Protein AF-A0A1T4NXC0-F1 (afdb_monomer_lite)

pLDDT: mean 84.01, std 16.05, range [47.59, 97.88]

Sequence (67 aa):
MIDRIKEHEVKKGETLWDIARKHDIDIDTLIGANDINNMNRIRPGDLLKILPVKGMLYKILYLFSNL

Structure (mmCIF, N/CA/C/O backbone):
data_AF-A0A1T4NXC0-F1
#
_entry.id   AF-A0A1T4NXC0-F1
#
loop_
_atom_site.group_PDB
_atom_site.id
_atom_site.type_symbol
_atom_site.label_atom_id
_atom_site.label_alt_id
_atom_site.label_comp_id
_atom_site.label_asym_id
_atom_site.label_entity_id
_atom_site.label_seq_id
_atom_site.pdbx_PDB_ins_code
_atom_site.Cartn_x
_atom_site.Cartn_y
_atom_site.Cartn_z
_atom_sit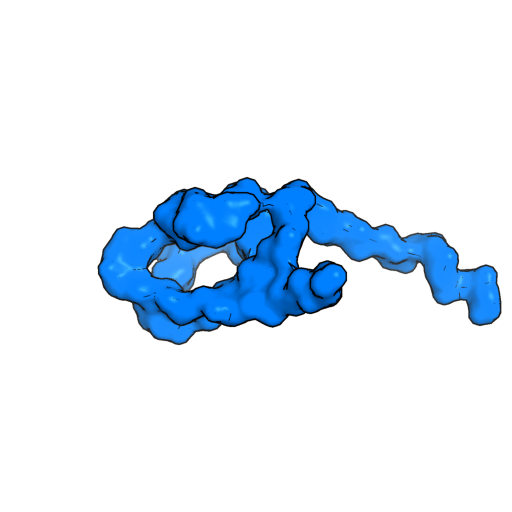e.occupancy
_atom_site.B_iso_or_equiv
_atom_site.auth_seq_id
_atom_site.auth_comp_id
_atom_site.auth_asym_id
_atom_site.auth_atom_id
_atom_site.pdbx_PDB_model_num
ATOM 1 N N . MET A 1 1 ? 12.151 12.481 -14.095 1.00 51.12 1 MET A N 1
ATOM 2 C CA . MET A 1 1 ? 11.419 12.679 -12.827 1.00 51.12 1 MET A CA 1
ATOM 3 C C . MET A 1 1 ? 11.750 11.478 -11.958 1.00 51.12 1 MET A C 1
ATOM 5 O O . MET A 1 1 ? 11.628 10.374 -12.464 1.00 51.12 1 MET A O 1
ATOM 9 N N . ILE A 1 2 ? 12.303 11.657 -10.756 1.00 57.84 2 ILE A N 1
ATOM 10 C CA . ILE A 1 2 ? 12.568 10.515 -9.863 1.00 57.84 2 ILE A CA 1
ATOM 11 C C . ILE A 1 2 ? 11.283 10.277 -9.084 1.00 57.84 2 ILE A C 1
ATOM 13 O O . ILE A 1 2 ? 10.955 11.062 -8.190 1.00 57.84 2 ILE A O 1
ATOM 17 N N . ASP A 1 3 ? 10.544 9.238 -9.453 1.00 75.69 3 ASP A N 1
ATOM 18 C CA 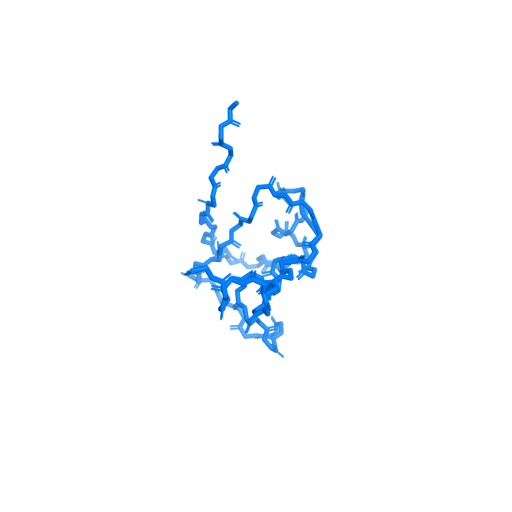. ASP A 1 3 ? 9.379 8.832 -8.685 1.00 75.69 3 ASP A CA 1
ATOM 19 C C . ASP A 1 3 ? 9.848 8.207 -7.366 1.00 75.69 3 ASP A C 1
ATOM 21 O O . ASP A 1 3 ? 10.704 7.321 -7.332 1.00 75.69 3 ASP A O 1
ATOM 25 N N . ARG A 1 4 ? 9.351 8.753 -6.254 1.00 86.19 4 ARG A N 1
ATOM 26 C CA . ARG A 1 4 ? 9.736 8.362 -4.892 1.00 86.19 4 ARG A CA 1
ATOM 27 C C . ARG A 1 4 ? 8.695 7.412 -4.314 1.00 86.19 4 ARG A C 1
ATOM 29 O O . ARG A 1 4 ? 7.529 7.470 -4.697 1.00 86.19 4 ARG A O 1
ATOM 36 N N . ILE A 1 5 ? 9.114 6.599 -3.345 1.00 91.12 5 ILE A N 1
ATOM 37 C CA . ILE A 1 5 ? 8.193 5.821 -2.510 1.00 91.12 5 ILE A CA 1
ATOM 38 C C . ILE A 1 5 ? 7.239 6.793 -1.807 1.00 91.12 5 ILE A C 1
ATOM 40 O O . ILE A 1 5 ? 7.679 7.802 -1.252 1.00 91.12 5 ILE A O 1
ATOM 44 N N . LYS A 1 6 ? 5.942 6.491 -1.860 1.00 94.62 6 LYS A N 1
ATOM 45 C CA . LYS A 1 6 ? 4.884 7.245 -1.177 1.00 94.62 6 LYS A CA 1
ATOM 46 C C . LYS A 1 6 ? 4.309 6.423 -0.032 1.00 94.62 6 LYS A C 1
ATOM 48 O O . LYS A 1 6 ? 4.512 5.214 0.026 1.00 94.62 6 LYS A O 1
ATOM 53 N N . GLU A 1 7 ? 3.552 7.076 0.835 1.00 96.75 7 GLU A N 1
ATOM 54 C CA . GLU A 1 7 ? 2.765 6.416 1.873 1.00 96.75 7 GLU A CA 1
ATOM 55 C C . GLU A 1 7 ? 1.273 6.574 1.575 1.00 96.75 7 GLU A C 1
ATOM 57 O O . GLU A 1 7 ? 0.823 7.621 1.100 1.00 96.75 7 GLU A O 1
ATOM 62 N N . HIS A 1 8 ? 0.509 5.521 1.840 1.00 97.44 8 HIS A N 1
ATOM 63 C CA . HIS A 1 8 ? -0.948 5.521 1.807 1.00 97.44 8 HIS A CA 1
ATOM 64 C C . HIS A 1 8 ? -1.466 5.081 3.171 1.00 97.44 8 HIS A C 1
ATOM 66 O O . HIS A 1 8 ? -1.176 3.972 3.614 1.00 97.44 8 HIS A O 1
ATOM 72 N N . GLU A 1 9 ? -2.257 5.937 3.810 1.00 97.88 9 GLU A N 1
ATOM 73 C CA . GLU A 1 9 ? -2.998 5.587 5.019 1.00 97.88 9 GLU A CA 1
ATOM 74 C C . GLU A 1 9 ? -4.258 4.797 4.650 1.00 97.88 9 GLU A C 1
ATOM 76 O O . GLU A 1 9 ? -5.107 5.281 3.893 1.00 97.88 9 GLU A O 1
ATOM 81 N N . VAL A 1 10 ? -4.379 3.582 5.182 1.00 97.19 10 VAL A N 1
ATOM 82 C CA . VAL A 1 10 ? -5.524 2.699 4.951 1.00 97.19 10 VAL A CA 1
ATOM 83 C C . VAL A 1 10 ? -6.791 3.349 5.498 1.00 97.19 10 VAL A C 1
ATOM 85 O O . VAL A 1 10 ? -6.877 3.707 6.674 1.00 97.19 10 VAL A O 1
ATOM 88 N N . LYS A 1 11 ? -7.818 3.467 4.657 1.00 97.06 11 LYS A N 1
ATOM 89 C CA . LYS A 1 11 ? -9.123 4.006 5.046 1.00 97.06 11 LYS A CA 1
ATOM 90 C C . LYS A 1 11 ? -10.088 2.895 5.439 1.00 97.06 11 LYS A C 1
ATOM 92 O O . LYS A 1 11 ? -9.966 1.741 5.035 1.00 97.06 11 LYS A O 1
ATOM 97 N N . LYS A 1 12 ? -11.109 3.252 6.224 1.00 96.50 12 LYS A N 1
ATOM 98 C CA . LYS A 1 12 ? -12.172 2.319 6.617 1.00 96.50 12 LYS A CA 1
ATOM 99 C C . LYS A 1 12 ? -12.848 1.718 5.382 1.00 96.50 12 LYS A C 1
ATOM 101 O O . LYS A 1 12 ? -13.447 2.445 4.598 1.00 96.50 12 LYS A O 1
ATOM 106 N N . GLY A 1 13 ? -12.782 0.391 5.273 1.00 94.25 13 GLY A N 1
ATOM 107 C CA . GLY A 1 13 ? -13.382 -0.375 4.180 1.00 94.25 13 GLY A CA 1
ATOM 108 C C . GLY A 1 13 ? -12.483 -0.576 2.958 1.00 94.25 13 GLY A C 1
ATOM 109 O O . GLY A 1 13 ? -12.904 -1.293 2.059 1.00 94.25 13 GLY A O 1
ATOM 110 N N . GLU A 1 14 ? -11.274 -0.001 2.916 1.00 94.75 14 GLU A N 1
ATOM 111 C CA . GLU A 1 14 ? -10.307 -0.315 1.856 1.00 94.75 14 GLU A CA 1
ATOM 112 C C . GLU A 1 14 ? -9.719 -1.717 2.055 1.00 94.75 14 GLU A C 1
ATOM 114 O O . GLU A 1 14 ? -9.350 -2.117 3.163 1.00 94.75 14 GLU A O 1
ATOM 119 N N . THR A 1 15 ? -9.592 -2.448 0.953 1.00 94.94 15 THR A N 1
ATOM 120 C CA . THR A 1 15 ? -8.809 -3.681 0.863 1.00 94.94 15 THR A CA 1
ATOM 121 C C . THR A 1 15 ? -7.460 -3.412 0.191 1.00 94.94 15 THR A C 1
ATOM 123 O O . THR A 1 15 ? -7.268 -2.391 -0.470 1.00 94.94 15 THR A O 1
ATOM 126 N N . LEU A 1 16 ? -6.514 -4.354 0.286 1.00 94.50 16 LEU A N 1
ATOM 127 C CA . LEU A 1 16 ? -5.251 -4.271 -0.465 1.00 94.50 16 LEU A CA 1
ATOM 128 C C . LEU A 1 16 ? -5.472 -4.166 -1.981 1.00 94.50 16 LEU A C 1
ATOM 130 O O . LEU A 1 16 ? -4.711 -3.477 -2.655 1.00 94.50 16 LEU A O 1
ATOM 134 N N . TRP A 1 17 ? -6.522 -4.806 -2.506 1.00 95.06 17 TRP A N 1
ATOM 135 C CA . TRP A 1 17 ? -6.893 -4.725 -3.920 1.00 95.06 17 TRP A CA 1
ATOM 136 C C . TRP A 1 17 ? -7.303 -3.309 -4.322 1.00 95.06 17 TRP A C 1
ATOM 138 O O . TRP A 1 17 ? -6.854 -2.813 -5.356 1.00 95.06 17 TRP A O 1
ATOM 148 N N . ASP A 1 18 ? -8.110 -2.642 -3.494 1.00 96.56 18 ASP A N 1
ATOM 149 C CA . ASP A 1 18 ? -8.541 -1.263 -3.745 1.00 96.56 18 ASP A CA 1
ATOM 150 C C . ASP A 1 18 ? -7.342 -0.312 -3.770 1.00 96.56 18 ASP A C 1
ATOM 152 O O . ASP A 1 18 ? -7.223 0.530 -4.661 1.00 96.56 18 ASP A O 1
ATOM 156 N N . ILE A 1 19 ? -6.422 -0.485 -2.817 1.00 96.38 19 ILE A N 1
ATOM 157 C CA . ILE A 1 19 ? -5.222 0.343 -2.682 1.00 96.38 19 ILE A CA 1
ATOM 158 C C . ILE A 1 19 ? -4.273 0.112 -3.862 1.00 96.38 19 ILE A C 1
ATOM 160 O O . ILE A 1 19 ? -3.839 1.077 -4.490 1.00 96.38 19 ILE A O 1
ATOM 164 N N . ALA A 1 20 ? -3.985 -1.144 -4.205 1.00 94.81 20 ALA A N 1
ATOM 165 C CA . ALA A 1 20 ? -3.115 -1.485 -5.329 1.00 94.81 20 ALA A CA 1
ATOM 166 C C . ALA A 1 20 ? -3.661 -0.918 -6.650 1.00 94.81 20 ALA A C 1
ATOM 168 O O . ALA A 1 20 ? -2.950 -0.224 -7.378 1.00 94.81 20 ALA A O 1
ATOM 169 N N . ARG A 1 21 ? -4.967 -1.093 -6.901 1.00 95.94 21 ARG A N 1
ATOM 170 C CA . ARG A 1 21 ? -5.648 -0.537 -8.077 1.00 95.94 21 ARG A CA 1
ATOM 171 C C . ARG A 1 21 ? -5.597 0.988 -8.116 1.00 95.94 21 ARG A C 1
ATOM 173 O O . ARG A 1 21 ? -5.381 1.563 -9.178 1.00 95.94 21 ARG A O 1
ATOM 180 N N . LYS A 1 22 ? -5.809 1.651 -6.977 1.00 96.31 22 LYS A N 1
ATOM 181 C CA . LYS A 1 22 ? -5.793 3.116 -6.871 1.00 96.31 22 LYS A CA 1
ATOM 182 C C . LYS A 1 22 ? -4.439 3.718 -7.243 1.00 96.31 22 LYS A C 1
ATOM 184 O O . LYS A 1 22 ? -4.403 4.806 -7.811 1.00 96.31 22 LYS A O 1
ATOM 189 N N . HIS A 1 23 ? -3.354 3.026 -6.908 1.00 94.88 23 HIS A N 1
ATOM 190 C CA . HIS A 1 23 ? -1.987 3.469 -7.193 1.00 94.88 23 HIS A CA 1
ATOM 191 C C . HIS A 1 23 ? -1.403 2.862 -8.471 1.00 94.88 23 HIS A C 1
ATOM 193 O O . HIS A 1 23 ? -0.234 3.098 -8.753 1.00 94.88 23 HIS A O 1
ATOM 199 N N . ASP A 1 24 ? -2.206 2.119 -9.240 1.00 93.56 24 ASP A N 1
ATOM 200 C CA . ASP A 1 24 ? -1.778 1.398 -1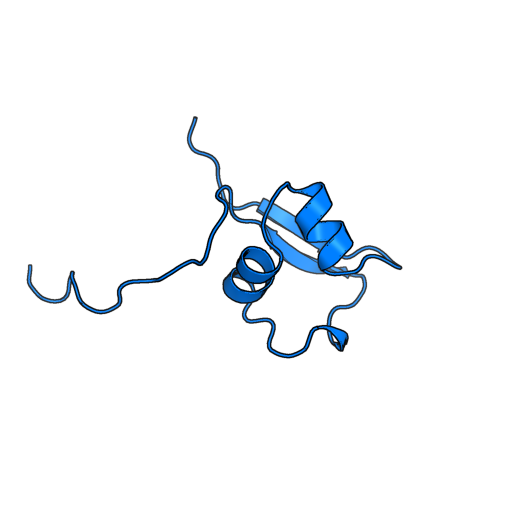0.442 1.00 93.56 24 ASP A CA 1
ATOM 201 C C . ASP A 1 24 ? -0.516 0.548 -10.191 1.00 93.56 24 ASP A C 1
ATOM 203 O O . ASP A 1 24 ? 0.476 0.637 -10.911 1.00 93.56 24 ASP A O 1
ATOM 207 N N . ILE A 1 25 ? -0.547 -0.275 -9.139 1.00 93.81 25 ILE A N 1
ATOM 208 C CA . ILE A 1 25 ? 0.488 -1.272 -8.830 1.00 93.81 25 ILE A CA 1
ATOM 209 C C . ILE A 1 25 ? -0.130 -2.658 -8.659 1.00 93.81 25 ILE A C 1
ATOM 211 O O . ILE A 1 25 ? -1.327 -2.792 -8.399 1.00 93.81 25 ILE A O 1
ATOM 215 N N . ASP A 1 26 ? 0.694 -3.696 -8.776 1.00 93.56 26 ASP A N 1
ATOM 216 C CA . ASP A 1 26 ? 0.251 -5.061 -8.511 1.00 93.56 26 ASP A CA 1
ATOM 217 C C . ASP A 1 26 ? 0.060 -5.270 -7.004 1.00 93.56 26 ASP A C 1
ATOM 219 O O . ASP A 1 26 ? 0.794 -4.717 -6.176 1.00 93.56 26 ASP A O 1
ATOM 223 N N . ILE A 1 27 ? -0.910 -6.103 -6.623 1.00 92.75 27 ILE A N 1
ATOM 224 C CA . ILE A 1 27 ? -1.129 -6.430 -5.209 1.00 92.75 27 ILE A CA 1
ATOM 225 C C . ILE A 1 27 ? 0.112 -7.085 -4.585 1.00 92.75 27 ILE A C 1
ATOM 227 O O . ILE A 1 27 ? 0.456 -6.777 -3.446 1.00 92.75 27 ILE A O 1
ATOM 231 N N . ASP A 1 28 ? 0.837 -7.904 -5.350 1.00 91.38 28 ASP A N 1
ATOM 232 C CA . ASP A 1 28 ? 2.075 -8.550 -4.906 1.00 91.38 28 ASP A CA 1
ATOM 233 C C . ASP A 1 28 ? 3.200 -7.532 -4.667 1.00 91.38 28 ASP A C 1
ATOM 235 O O . ASP A 1 28 ? 3.975 -7.673 -3.719 1.00 91.38 28 ASP A O 1
ATOM 239 N N . THR A 1 29 ? 3.257 -6.456 -5.463 1.00 92.44 29 THR A N 1
ATOM 240 C CA . THR A 1 29 ? 4.164 -5.321 -5.225 1.00 92.44 29 THR A CA 1
ATOM 241 C C . THR A 1 29 ? 3.854 -4.656 -3.889 1.00 92.44 29 THR A C 1
ATOM 243 O O . THR A 1 29 ? 4.764 -4.398 -3.102 1.00 92.44 29 THR A O 1
ATOM 246 N N . LEU A 1 30 ? 2.571 -4.395 -3.615 1.00 93.88 30 LEU A N 1
ATOM 247 C CA . LEU A 1 30 ? 2.131 -3.780 -2.363 1.00 93.88 30 LEU A CA 1
ATOM 248 C C . LEU A 1 30 ? 2.434 -4.678 -1.155 1.00 93.88 30 LEU A C 1
ATOM 250 O O . LEU A 1 30 ? 2.923 -4.187 -0.136 1.00 93.88 30 LEU A O 1
ATOM 254 N N . ILE A 1 31 ? 2.176 -5.982 -1.279 1.00 92.75 31 ILE A N 1
ATOM 255 C CA . ILE A 1 31 ? 2.449 -6.983 -0.243 1.00 92.75 31 ILE A CA 1
ATOM 256 C C . ILE A 1 31 ? 3.945 -7.062 0.051 1.00 92.75 31 ILE A C 1
ATOM 258 O O . ILE A 1 31 ? 4.343 -6.930 1.209 1.00 92.75 31 ILE A O 1
ATOM 262 N N . GLY A 1 32 ? 4.771 -7.230 -0.984 1.00 90.81 32 GLY A N 1
ATOM 263 C CA . GLY A 1 32 ? 6.218 -7.365 -0.839 1.00 90.81 32 GLY A CA 1
ATOM 264 C C . GLY A 1 32 ? 6.886 -6.098 -0.306 1.00 90.81 32 GLY A C 1
ATOM 265 O O . GLY A 1 32 ? 7.813 -6.182 0.489 1.00 90.81 32 GLY A O 1
ATOM 266 N N . ALA A 1 33 ? 6.395 -4.912 -0.677 1.00 91.62 33 ALA A N 1
ATOM 267 C CA . ALA A 1 33 ? 6.937 -3.644 -0.183 1.00 91.62 33 ALA A CA 1
ATOM 268 C C . ALA A 1 33 ? 6.670 -3.390 1.313 1.00 91.62 33 ALA A C 1
ATOM 270 O O . ALA A 1 33 ? 7.334 -2.544 1.918 1.00 91.62 33 ALA A O 1
ATOM 271 N N . ASN A 1 34 ? 5.687 -4.088 1.890 1.00 93.12 34 ASN A N 1
ATOM 272 C CA . ASN A 1 34 ? 5.198 -3.876 3.253 1.00 93.12 34 ASN A CA 1
ATOM 273 C C . ASN A 1 34 ? 5.271 -5.136 4.132 1.00 93.12 34 ASN A C 1
ATOM 275 O O . ASN A 1 34 ? 4.701 -5.136 5.222 1.00 93.12 34 ASN A O 1
ATOM 279 N N . ASP A 1 35 ? 5.935 -6.199 3.665 1.00 90.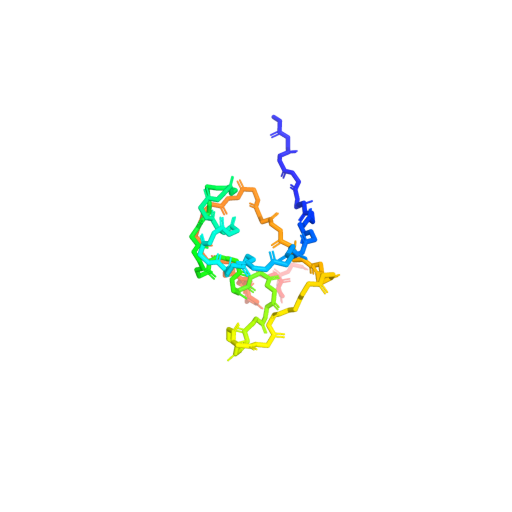69 35 ASP A N 1
ATOM 280 C CA . ASP A 1 35 ? 6.098 -7.473 4.381 1.00 90.69 35 ASP A CA 1
ATOM 281 C C . ASP A 1 35 ? 4.761 -8.054 4.907 1.00 90.69 35 ASP A C 1
ATOM 283 O O . ASP A 1 35 ? 4.659 -8.587 6.020 1.00 90.69 35 ASP A O 1
ATOM 287 N N . ILE A 1 36 ? 3.691 -7.928 4.108 1.00 91.19 36 ILE A N 1
ATOM 288 C CA . ILE A 1 36 ? 2.332 -8.310 4.519 1.00 91.19 36 ILE A CA 1
ATOM 289 C C . ILE A 1 36 ? 2.139 -9.822 4.382 1.00 91.19 36 ILE A C 1
ATOM 291 O O . ILE A 1 36 ? 1.747 -10.337 3.342 1.00 91.19 36 ILE A O 1
ATOM 295 N N . ASN A 1 37 ? 2.328 -10.542 5.485 1.00 87.06 37 ASN A N 1
ATOM 296 C CA . ASN A 1 37 ? 2.169 -12.003 5.517 1.00 87.06 37 ASN A CA 1
ATOM 297 C C . ASN A 1 37 ? 0.717 -12.476 5.721 1.00 87.06 37 ASN A C 1
ATOM 299 O O . ASN A 1 37 ? 0.418 -13.660 5.591 1.00 87.06 37 ASN A O 1
ATOM 303 N N . ASN A 1 38 ? -0.197 -11.575 6.091 1.00 85.38 38 ASN A N 1
ATOM 304 C CA . ASN A 1 38 ? -1.615 -11.887 6.261 1.00 85.38 38 ASN A CA 1
ATOM 305 C C . ASN A 1 38 ? -2.470 -10.673 5.883 1.00 85.38 38 ASN A C 1
ATOM 307 O O . ASN A 1 38 ? -2.494 -9.675 6.604 1.00 85.38 38 ASN A O 1
ATOM 311 N N . MET A 1 39 ? -3.204 -10.789 4.776 1.00 76.19 39 MET A N 1
ATOM 312 C CA . MET A 1 39 ? -4.029 -9.712 4.218 1.00 76.19 39 MET A CA 1
ATOM 313 C C . MET A 1 39 ? -5.156 -9.268 5.162 1.00 76.19 39 MET A C 1
ATOM 315 O O . MET A 1 39 ? -5.554 -8.111 5.132 1.00 76.19 39 MET A O 1
ATOM 319 N N . ASN A 1 40 ? -5.626 -10.144 6.056 1.00 79.94 40 ASN A N 1
ATOM 320 C CA . ASN A 1 40 ? -6.693 -9.824 7.012 1.00 79.94 40 ASN A CA 1
ATOM 321 C C . ASN A 1 40 ? -6.214 -8.960 8.194 1.00 79.94 40 ASN A C 1
ATOM 323 O O . ASN A 1 40 ? -6.997 -8.662 9.095 1.00 79.94 40 ASN A O 1
ATOM 327 N N . ARG A 1 41 ? -4.922 -8.605 8.248 1.00 80.50 41 ARG A N 1
ATOM 328 C CA . ARG A 1 41 ? -4.346 -7.820 9.349 1.00 80.50 41 ARG A CA 1
ATOM 329 C C . ARG A 1 41 ? -4.259 -6.323 9.079 1.00 80.50 41 ARG A C 1
ATOM 331 O O . ARG A 1 41 ? -3.97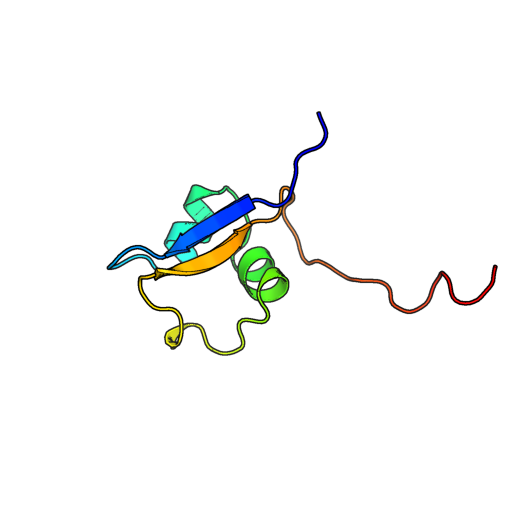9 -5.613 10.040 1.00 80.50 41 ARG A O 1
ATOM 338 N N . ILE A 1 42 ? -4.510 -5.858 7.854 1.00 89.69 42 ILE A N 1
ATOM 339 C CA . ILE A 1 42 ? -4.524 -4.418 7.581 1.00 89.69 42 ILE A CA 1
ATOM 340 C C . ILE A 1 42 ? -5.741 -3.756 8.228 1.00 89.69 42 ILE A C 1
ATOM 342 O O . ILE A 1 42 ? -6.847 -4.305 8.225 1.00 89.69 42 ILE A O 1
ATOM 346 N N . ARG A 1 43 ? -5.531 -2.585 8.822 1.00 93.88 43 ARG A N 1
ATOM 347 C CA . ARG A 1 43 ? -6.535 -1.843 9.583 1.00 93.88 43 ARG A CA 1
ATOM 348 C C . ARG A 1 43 ? -6.558 -0.380 9.161 1.00 93.88 43 ARG A C 1
ATOM 350 O O . ARG A 1 43 ? -5.540 0.148 8.722 1.00 93.88 43 ARG A O 1
ATOM 357 N N . PRO A 1 44 ? -7.701 0.304 9.324 1.00 96.38 44 PRO A N 1
ATOM 358 C CA . PRO A 1 44 ? -7.756 1.742 9.113 1.00 96.38 44 PRO A CA 1
ATOM 359 C C . PRO A 1 44 ? -6.721 2.471 9.979 1.00 96.38 44 PRO A C 1
ATOM 361 O O . PRO A 1 44 ? -6.629 2.188 11.174 1.00 96.38 44 PRO A O 1
ATOM 364 N N . GLY A 1 45 ? -5.973 3.393 9.372 1.00 96.94 45 GLY A N 1
ATOM 365 C CA . GLY A 1 45 ? -4.860 4.117 9.993 1.00 96.94 45 GLY A CA 1
ATOM 366 C C . GLY A 1 45 ? -3.475 3.500 9.759 1.00 96.94 45 GLY A C 1
ATOM 367 O O . GLY A 1 45 ? -2.475 4.155 10.046 1.00 96.94 45 GLY A O 1
ATOM 368 N N . ASP A 1 46 ? -3.380 2.279 9.219 1.00 96.00 46 ASP A N 1
ATOM 369 C CA . ASP A 1 46 ? -2.084 1.697 8.851 1.00 96.00 46 ASP A CA 1
ATOM 370 C C . ASP A 1 46 ? -1.448 2.488 7.698 1.00 96.00 46 ASP A C 1
ATOM 372 O O . ASP A 1 46 ? -2.130 2.872 6.747 1.00 96.00 46 ASP A O 1
ATOM 376 N N . LEU A 1 47 ? -0.130 2.691 7.749 1.00 97.12 47 LEU A N 1
ATOM 377 C CA . LEU A 1 47 ? 0.632 3.341 6.681 1.00 97.12 47 LEU A CA 1
ATOM 378 C C . LEU A 1 47 ? 1.311 2.290 5.803 1.00 97.12 47 LEU A C 1
ATOM 380 O O . LEU A 1 47 ? 2.172 1.543 6.269 1.00 97.12 47 LEU A O 1
ATOM 384 N N . LEU A 1 48 ? 0.941 2.254 4.522 1.00 96.44 48 LEU A N 1
ATOM 385 C CA . LEU A 1 48 ? 1.524 1.358 3.527 1.00 96.44 48 LEU A CA 1
ATOM 386 C C . LEU A 1 48 ? 2.439 2.118 2.567 1.00 96.44 48 LEU A C 1
ATOM 388 O O . LEU A 1 48 ? 2.063 3.147 2.005 1.00 96.44 48 LEU A O 1
ATOM 392 N N . LYS A 1 49 ? 3.626 1.568 2.322 1.00 95.69 49 LYS A N 1
ATOM 393 C CA . LYS A 1 49 ? 4.565 2.019 1.296 1.00 95.69 49 LYS A CA 1
ATOM 394 C C . LYS A 1 49 ? 4.033 1.670 -0.088 1.00 95.69 49 LYS A C 1
ATOM 396 O O . LYS A 1 49 ? 3.734 0.512 -0.374 1.00 95.69 49 LYS A O 1
ATOM 401 N N . ILE A 1 50 ? 3.989 2.668 -0.958 1.00 95.56 50 ILE A N 1
ATOM 402 C CA . ILE A 1 50 ? 3.605 2.559 -2.362 1.00 95.56 50 ILE A CA 1
ATOM 403 C C . ILE A 1 50 ? 4.854 2.786 -3.210 1.00 95.56 50 ILE A C 1
ATOM 405 O O . ILE A 1 50 ? 5.450 3.869 -3.182 1.00 95.56 50 ILE A O 1
ATOM 409 N N . LEU A 1 51 ? 5.267 1.752 -3.943 1.00 91.75 51 LEU A N 1
ATOM 410 C CA . LEU A 1 51 ? 6.405 1.838 -4.853 1.00 91.75 51 LEU A CA 1
ATOM 411 C C . LEU A 1 51 ? 6.004 2.559 -6.150 1.00 91.75 51 LEU A C 1
ATOM 413 O O . LEU A 1 51 ? 4.867 2.434 -6.594 1.00 91.75 51 LEU A O 1
ATOM 417 N N . PRO A 1 52 ? 6.934 3.287 -6.786 1.00 87.56 52 PRO A N 1
ATOM 418 C CA . PRO A 1 52 ? 6.676 3.986 -8.045 1.00 87.56 52 PRO A CA 1
ATOM 419 C C . PRO A 1 52 ? 6.682 3.072 -9.282 1.00 87.56 52 PRO A C 1
ATOM 421 O O . PRO A 1 52 ? 6.559 3.552 -10.405 1.00 87.56 52 PRO A O 1
ATOM 424 N N . VAL A 1 53 ? 6.893 1.768 -9.095 1.00 83.12 53 VAL A N 1
ATOM 425 C CA . VAL A 1 53 ? 7.060 0.784 -10.167 1.00 83.12 53 VAL A CA 1
ATOM 426 C C . VAL A 1 53 ? 6.204 -0.445 -9.894 1.00 83.12 53 VAL A C 1
ATOM 428 O O . VAL A 1 53 ? 6.015 -0.830 -8.740 1.00 83.12 53 VAL A O 1
ATOM 431 N N . LYS A 1 54 ? 5.719 -1.066 -10.971 1.00 78.56 54 LYS A N 1
ATOM 432 C CA . LYS A 1 54 ? 5.059 -2.379 -10.950 1.00 78.56 54 LYS A CA 1
ATOM 433 C C . LYS A 1 54 ? 6.098 -3.501 -10.831 1.00 78.56 54 LYS A C 1
ATOM 435 O O . LYS A 1 54 ? 7.250 -3.317 -11.230 1.00 78.56 54 LYS A O 1
ATOM 440 N N . GLY A 1 55 ? 5.689 -4.665 -10.325 1.00 71.06 55 GLY A N 1
ATOM 441 C CA . GLY A 1 55 ? 6.546 -5.844 -10.151 1.00 71.06 55 GLY A CA 1
ATOM 442 C C . GLY A 1 55 ? 7.108 -6.042 -8.736 1.00 71.06 55 GLY A C 1
ATOM 443 O O . GLY A 1 55 ? 6.913 -5.223 -7.838 1.00 71.06 55 GLY A O 1
ATOM 444 N N . MET A 1 56 ? 7.788 -7.169 -8.506 1.00 63.66 56 MET A N 1
ATOM 445 C CA . MET A 1 56 ? 8.336 -7.511 -7.188 1.00 63.66 56 MET A CA 1
ATOM 446 C C . MET A 1 56 ? 9.692 -6.848 -6.933 1.00 63.66 56 MET A C 1
ATOM 448 O O . MET A 1 56 ? 10.597 -6.908 -7.767 1.00 63.66 56 MET A O 1
ATOM 452 N N . LEU A 1 57 ? 9.867 -6.283 -5.736 1.00 59.91 57 LEU A N 1
ATOM 453 C CA . LEU A 1 57 ? 11.160 -5.794 -5.265 1.00 59.91 57 LEU A CA 1
ATOM 454 C C . LEU A 1 57 ? 12.081 -6.983 -4.945 1.00 59.91 57 LEU A C 1
ATOM 456 O O . LEU A 1 57 ? 12.153 -7.438 -3.806 1.00 59.91 57 LEU A O 1
ATOM 460 N N . TYR A 1 58 ? 12.822 -7.483 -5.932 1.00 56.31 58 TYR A N 1
ATOM 461 C CA . TYR A 1 58 ? 13.911 -8.420 -5.665 1.00 56.31 58 TYR A CA 1
ATOM 462 C C . TYR A 1 58 ? 15.165 -7.632 -5.274 1.00 56.31 58 TYR A C 1
ATOM 464 O O . TYR A 1 58 ? 15.914 -7.142 -6.121 1.00 56.31 58 TYR A O 1
ATOM 472 N N . LYS A 1 59 ? 15.405 -7.481 -3.967 1.00 55.25 59 LYS A N 1
ATOM 473 C CA . LYS A 1 59 ? 16.705 -7.014 -3.476 1.00 55.25 59 LYS A CA 1
ATOM 474 C C . LYS A 1 59 ? 17.713 -8.134 -3.739 1.00 55.25 59 LYS A C 1
ATOM 476 O O . LYS A 1 59 ? 17.768 -9.094 -2.976 1.00 55.25 59 LYS A O 1
ATOM 481 N N . ILE A 1 60 ? 18.495 -8.035 -4.817 1.00 58.31 60 ILE A N 1
ATOM 482 C CA . ILE A 1 60 ? 19.611 -8.959 -5.069 1.00 58.31 60 ILE A CA 1
ATOM 483 C C . ILE A 1 60 ? 20.635 -8.756 -3.939 1.00 58.31 60 ILE A C 1
ATOM 485 O O . ILE A 1 60 ? 21.504 -7.894 -4.026 1.00 58.31 60 ILE A O 1
ATOM 489 N N . LEU A 1 61 ? 20.533 -9.530 -2.855 1.00 52.12 61 LEU A N 1
ATOM 490 C CA . LEU A 1 61 ? 21.440 -9.474 -1.699 1.00 52.12 61 LEU A CA 1
ATOM 491 C C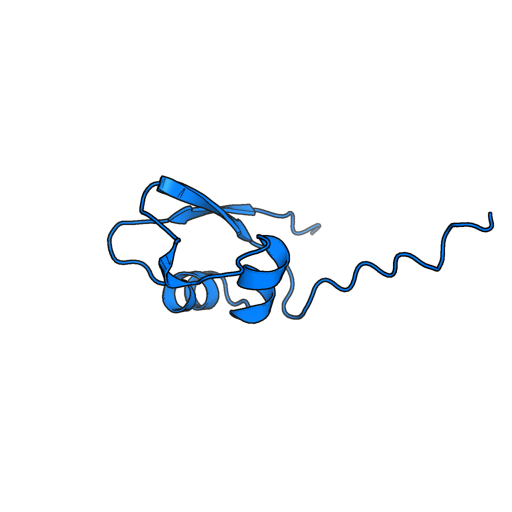 . LEU A 1 61 ? 22.858 -10.008 -2.019 1.00 52.12 61 LEU A C 1
ATOM 493 O O . LEU A 1 61 ? 23.679 -10.116 -1.120 1.00 52.12 61 LEU A O 1
ATOM 497 N N . TYR A 1 62 ? 23.181 -10.323 -3.280 1.00 52.56 62 TYR A N 1
ATOM 498 C CA . TYR A 1 62 ? 24.401 -11.062 -3.638 1.00 52.56 62 TYR A CA 1
ATOM 499 C C . TYR A 1 62 ? 25.406 -10.367 -4.571 1.00 52.56 62 TYR A C 1
ATOM 501 O O . TYR A 1 62 ? 26.414 -10.992 -4.878 1.00 52.56 62 TYR A O 1
ATOM 509 N N . LEU A 1 63 ? 25.220 -9.117 -5.024 1.00 57.25 63 LEU A N 1
ATOM 510 C CA . LEU A 1 63 ? 26.124 -8.553 -6.055 1.00 57.25 63 LEU A CA 1
ATOM 511 C C . LEU A 1 63 ? 26.968 -7.331 -5.664 1.00 57.25 63 LEU A C 1
ATOM 513 O O . LEU A 1 63 ? 27.697 -6.830 -6.512 1.00 57.25 63 LEU A O 1
ATOM 517 N N . PHE A 1 64 ? 26.971 -6.896 -4.401 1.00 56.16 64 PHE A N 1
ATOM 518 C CA . PHE A 1 64 ? 27.871 -5.813 -3.955 1.00 56.16 64 PHE A CA 1
ATOM 519 C C . PHE A 1 64 ? 28.703 -6.154 -2.712 1.00 56.16 64 PHE A C 1
ATOM 521 O O . PHE A 1 64 ? 29.157 -5.260 -2.010 1.00 56.16 64 PHE A O 1
ATOM 528 N N . SER A 1 65 ? 28.945 -7.440 -2.440 1.00 51.91 65 SER A N 1
ATOM 529 C CA . SER A 1 65 ? 29.949 -7.862 -1.444 1.00 51.91 65 SER A CA 1
ATOM 530 C C . SER A 1 65 ? 31.316 -8.173 -2.066 1.00 51.91 65 SER A C 1
ATOM 532 O O . SER A 1 65 ? 32.060 -8.972 -1.514 1.00 51.91 65 SER A O 1
ATOM 534 N N . ASN A 1 66 ? 31.644 -7.563 -3.208 1.00 47.59 66 ASN A N 1
ATOM 535 C CA . ASN A 1 66 ? 32.993 -7.571 -3.784 1.00 47.59 66 ASN A CA 1
ATOM 536 C C . ASN A 1 66 ? 33.226 -6.317 -4.643 1.00 47.59 66 ASN A C 1
ATOM 538 O O . ASN A 1 66 ? 33.356 -6.407 -5.863 1.00 47.59 66 ASN A O 1
ATOM 542 N N . LEU A 1 67 ? 33.273 -5.149 -4.001 1.00 49.19 67 LEU A N 1
ATOM 543 C CA . LEU A 1 67 ? 34.141 -4.063 -4.454 1.00 49.19 67 LEU A CA 1
ATOM 544 C C . LEU A 1 67 ? 34.818 -3.421 -3.244 1.00 49.19 67 LEU A C 1
ATOM 546 O O . LEU A 1 67 ? 34.089 -3.153 -2.262 1.00 49.19 67 LEU A O 1
#

Organism: NCBI:txid142842

InterPro domains:
  IPR018392 LysM domain [PF01476] (8-50)
  IPR018392 LysM domain [PS51782] (6-50)
  IPR018392 LysM domain [SM00257] (7-51)
  IPR018392 LysM domain [cd00118] (6-50)
  IPR036779 LysM domain superfamily [G3DSA:3.10.350.10] (5-56)
  IPR036779 LysM domain superfamily [SSF54106] (6-50)

Radius of gyration: 13.69 Å; chains: 1; bounding box: 48×25×23 Å

Foldseek 3Di:
DDDDKDKDFDAPPDFLVNVCVVLVEDSQQQCQQAVPPDRVPDDGGDITIDDNDYDHPDPPPPDPPPD

Secondary structure (DSSP, 8-state):
--PPPEEEEPPTT--HHHHHHHTT--HHHHHHHTT-S-GGG--TT-EEEE-SSSS-----TTSSS--